Protein AF-A0A3D1QG95-F1 (afdb_monomer_lite)

Foldseek 3Di:
DDDPDPQLLVVLLVCVVVPDQEEEEEQAVLQVVLARDPVVSVVSNVVRDPHYYDYYGNDDDPVRD

Radius of gyration: 12.17 Å; chains: 1; bounding box: 28×20×32 Å

Sequence (65 aa):
KTVYSSDPGQVARDFQAAGAGYLHIVDLDGAFEGLPKNRAAIRAVAAGVEIPFQVGGGLRGIKDV

pLDDT: mean 93.58, std 4.19, range [76.88, 98.38]

Secondary structure (DSSP, 8-state):
---S-S-HHHHHHHHHHTT-S-EEEE-HHHHHHTS---HHHHHHHHTT--S-EEEESS--SGGG-

Structure (mmCIF, N/CA/C/O backbone):
data_AF-A0A3D1QG95-F1
#
_entry.id   AF-A0A3D1QG95-F1
#
loop_
_atom_site.group_PDB
_atom_site.id
_atom_site.type_symbol
_atom_site.label_atom_id
_atom_site.label_alt_id
_atom_site.label_comp_id
_atom_site.label_asym_id
_atom_site.label_entity_id
_atom_site.label_seq_id
_atom_site.pdbx_PDB_ins_code
_atom_site.Cartn_x
_atom_site.Cartn_y
_atom_site.Cartn_z
_atom_site.occupancy
_atom_site.B_iso_or_equiv
_atom_site.auth_seq_id
_atom_site.auth_comp_id
_atom_site.auth_asym_id
_atom_site.auth_atom_id
_atom_site.pdbx_PDB_model_num
ATOM 1 N N . LYS A 1 1 ? 17.384 9.594 -0.453 1.00 76.88 1 LYS A N 1
ATOM 2 C CA . LYS A 1 1 ? 16.005 9.114 -0.185 1.00 76.88 1 LYS A CA 1
ATOM 3 C C . LYS A 1 1 ? 15.783 9.200 1.315 1.00 76.88 1 LYS A C 1
ATOM 5 O O . LYS A 1 1 ? 16.606 8.661 2.042 1.00 76.88 1 LYS A O 1
ATOM 10 N N . THR A 1 2 ? 14.750 9.902 1.770 1.00 91.12 2 THR A N 1
ATOM 11 C CA . THR A 1 2 ? 14.372 9.912 3.193 1.00 91.12 2 THR A CA 1
ATOM 12 C C . THR A 1 2 ? 13.512 8.686 3.474 1.00 91.12 2 THR A C 1
ATOM 14 O O . THR A 1 2 ? 12.641 8.359 2.668 1.00 91.12 2 THR A O 1
ATOM 17 N N . VAL A 1 3 ? 13.769 7.994 4.581 1.00 92.06 3 VAL A N 1
ATOM 18 C CA . VAL A 1 3 ? 12.963 6.855 5.032 1.00 92.06 3 VAL A CA 1
ATOM 19 C C . VAL A 1 3 ? 12.139 7.316 6.226 1.00 92.06 3 VAL A C 1
ATOM 21 O O . VAL A 1 3 ? 12.705 7.678 7.251 1.00 92.06 3 VAL A O 1
ATOM 24 N N . TYR A 1 4 ? 10.815 7.331 6.073 1.00 92.12 4 TYR A N 1
ATOM 25 C CA . TYR A 1 4 ? 9.885 7.727 7.138 1.00 92.12 4 TYR A CA 1
ATOM 26 C C . TYR A 1 4 ? 9.501 6.554 8.046 1.00 92.12 4 TYR A C 1
ATOM 28 O O . TYR A 1 4 ? 9.244 6.745 9.227 1.00 92.12 4 TYR A O 1
ATOM 36 N N . SER A 1 5 ? 9.473 5.340 7.494 1.00 93.00 5 SER A N 1
ATOM 37 C CA . SER A 1 5 ? 9.232 4.094 8.221 1.00 93.00 5 SER A CA 1
ATOM 38 C C . SER A 1 5 ? 9.823 2.925 7.435 1.00 93.00 5 SER A C 1
ATOM 40 O O . SER A 1 5 ? 9.884 2.969 6.203 1.00 93.00 5 SER A O 1
ATOM 42 N N . SER A 1 6 ? 10.257 1.886 8.146 1.00 93.06 6 SER A N 1
ATOM 43 C CA . SER A 1 6 ? 10.679 0.601 7.580 1.00 93.06 6 SER A CA 1
ATOM 44 C C . SER A 1 6 ? 9.562 -0.450 7.558 1.00 93.06 6 SER A C 1
ATOM 46 O O . SER A 1 6 ? 9.756 -1.504 6.957 1.00 93.06 6 SER A O 1
ATOM 48 N N . ASP A 1 7 ? 8.402 -0.170 8.164 1.00 94.31 7 ASP A N 1
ATOM 49 C CA . ASP A 1 7 ? 7.233 -1.058 8.182 1.00 94.31 7 ASP A CA 1
ATOM 50 C C . ASP A 1 7 ? 6.011 -0.360 7.552 1.00 94.31 7 ASP A C 1
ATOM 52 O O . ASP A 1 7 ? 5.267 0.358 8.230 1.00 94.31 7 ASP A O 1
ATOM 56 N N . PRO A 1 8 ? 5.779 -0.561 6.243 1.00 93.94 8 PRO A N 1
ATOM 57 C CA . PRO A 1 8 ? 4.607 -0.032 5.550 1.00 93.94 8 PRO A CA 1
ATOM 58 C C . PRO A 1 8 ? 3.280 -0.579 6.090 1.00 93.94 8 PRO A C 1
ATOM 60 O O . PRO A 1 8 ? 2.270 0.121 6.041 1.00 93.94 8 PRO A O 1
ATOM 63 N N . GLY A 1 9 ? 3.271 -1.812 6.610 1.00 95.44 9 GLY A N 1
ATOM 64 C CA . GLY A 1 9 ? 2.079 -2.428 7.186 1.00 95.44 9 GLY A CA 1
ATOM 65 C C . GLY A 1 9 ? 1.648 -1.717 8.465 1.00 95.44 9 GLY A C 1
ATOM 66 O O . GLY A 1 9 ? 0.458 -1.468 8.651 1.00 95.44 9 GLY A O 1
ATOM 67 N N . GLN A 1 10 ? 2.607 -1.334 9.314 1.00 96.50 10 GLN A N 1
ATOM 68 C CA . GLN A 1 10 ? 2.318 -0.525 10.500 1.00 96.50 10 GLN A CA 1
ATOM 69 C C . GLN A 1 10 ? 1.772 0.851 10.127 1.00 96.50 10 GLN A C 1
ATOM 71 O O . GLN A 1 10 ? 0.735 1.247 10.644 1.00 96.50 10 GLN A O 1
ATOM 76 N N . VAL A 1 11 ? 2.394 1.531 9.164 1.00 96.69 11 VAL A N 1
ATOM 77 C CA . VAL A 1 11 ? 1.927 2.851 8.707 1.00 96.69 11 VAL A CA 1
ATOM 78 C C . VAL A 1 11 ? 0.489 2.789 8.179 1.00 96.69 11 VAL A C 1
ATOM 80 O O . VAL A 1 11 ? -0.321 3.667 8.464 1.00 96.69 11 V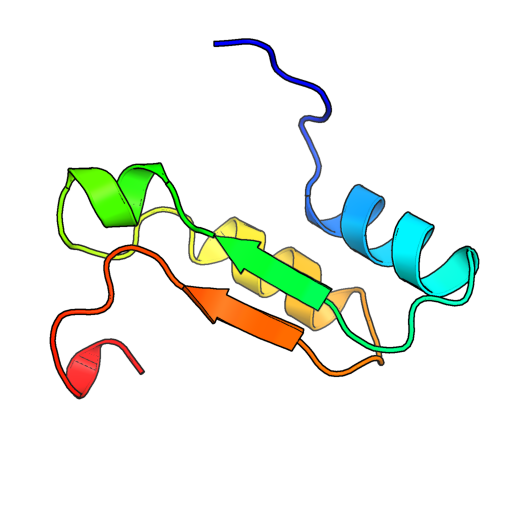AL A O 1
ATOM 83 N N . ALA A 1 12 ? 0.145 1.737 7.434 1.00 97.38 12 ALA A N 1
ATOM 84 C CA . ALA A 1 12 ? -1.212 1.540 6.935 1.00 97.38 12 ALA A CA 1
ATOM 85 C C . ALA A 1 12 ?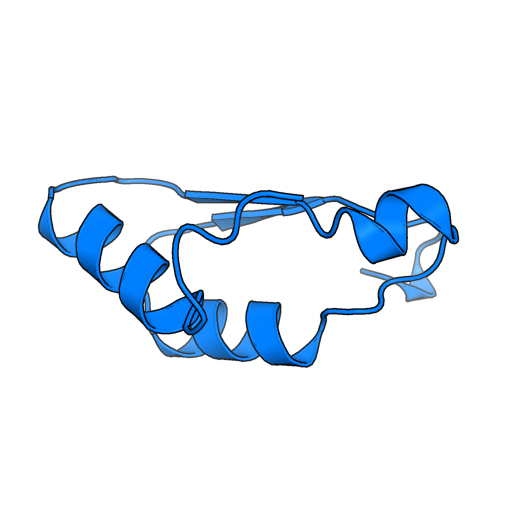 -2.235 1.340 8.070 1.00 97.38 12 ALA A C 1
ATOM 87 O O . ALA A 1 12 ? -3.321 1.922 8.024 1.00 97.38 12 ALA A O 1
ATOM 88 N N . ARG A 1 13 ? -1.872 0.575 9.111 1.00 97.62 13 ARG A N 1
ATOM 89 C CA . ARG A 1 13 ? -2.691 0.410 10.325 1.00 97.62 13 ARG A CA 1
ATOM 90 C C . ARG A 1 13 ? -2.891 1.724 11.064 1.00 97.62 13 ARG A C 1
ATOM 92 O O . ARG A 1 13 ? -4.010 2.012 11.477 1.00 97.62 13 ARG A O 1
ATOM 99 N N . ASP A 1 14 ? -1.840 2.527 11.187 1.00 97.75 14 ASP A N 1
ATOM 100 C CA . ASP A 1 14 ? -1.905 3.817 11.875 1.00 97.75 14 ASP A CA 1
ATOM 101 C C . ASP A 1 14 ? -2.859 4.780 11.153 1.00 97.75 14 ASP A C 1
ATOM 103 O O . ASP A 1 14 ? -3.672 5.445 11.796 1.00 97.75 14 ASP A O 1
ATOM 107 N N . PHE A 1 15 ? -2.841 4.803 9.814 1.00 98.00 15 PHE A N 1
ATOM 108 C CA . PHE A 1 15 ? -3.805 5.589 9.039 1.00 98.00 15 PHE A CA 1
ATOM 109 C C . PHE A 1 15 ? -5.244 5.110 9.225 1.00 98.00 15 PHE A C 1
ATOM 111 O O . PHE A 1 15 ? -6.138 5.935 9.418 1.00 98.00 15 PHE A O 1
ATOM 118 N N . GLN A 1 16 ? -5.480 3.796 9.200 1.00 98.06 16 GLN A N 1
ATOM 119 C CA . GLN A 1 16 ? -6.807 3.247 9.478 1.00 98.06 16 GLN A CA 1
ATOM 120 C C . GLN A 1 16 ? -7.280 3.622 10.889 1.00 98.06 16 GLN A C 1
ATOM 122 O O . GLN A 1 16 ? -8.411 4.071 11.058 1.00 98.06 16 GLN A O 1
ATOM 127 N N . ALA A 1 17 ? -6.416 3.482 11.899 1.00 98.19 17 ALA A N 1
ATOM 128 C CA . ALA A 1 17 ? -6.728 3.836 13.283 1.00 98.19 17 ALA A CA 1
ATOM 129 C C . ALA A 1 17 ? -7.026 5.336 13.453 1.00 98.19 17 ALA A C 1
ATOM 131 O O . ALA A 1 17 ? -7.847 5.711 14.287 1.00 98.19 17 ALA A O 1
ATOM 132 N N . ALA A 1 18 ? -6.418 6.188 12.625 1.00 98.38 18 ALA A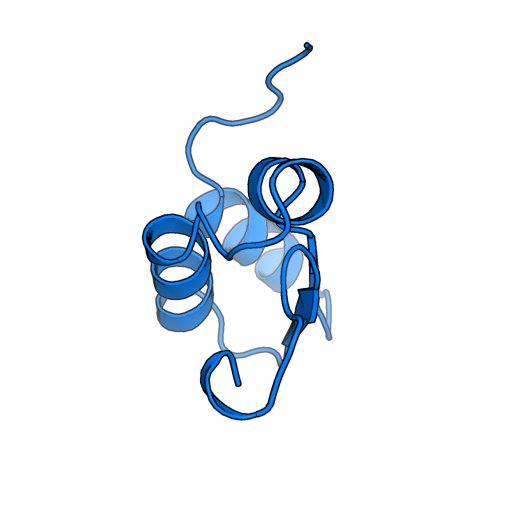 N 1
ATOM 133 C CA . ALA A 1 18 ? -6.716 7.616 12.551 1.00 98.38 18 ALA A CA 1
ATOM 134 C C . ALA A 1 18 ? -8.026 7.945 11.799 1.00 98.38 18 ALA A C 1
ATOM 136 O O . ALA A 1 18 ? -8.371 9.119 11.660 1.00 98.38 18 ALA A O 1
ATOM 137 N N . GLY A 1 19 ? -8.763 6.938 11.318 1.00 98.25 19 GLY A N 1
ATOM 138 C CA . GLY A 1 19 ? -10.058 7.100 10.657 1.00 98.25 19 GLY A CA 1
ATOM 139 C C . GLY A 1 19 ? -9.993 7.218 9.134 1.00 98.25 19 GLY A C 1
ATOM 140 O O . GLY A 1 19 ? -10.976 7.632 8.517 1.00 98.25 19 GLY A O 1
ATOM 141 N N . ALA A 1 20 ? -8.867 6.871 8.500 1.00 98.12 20 ALA A N 1
ATOM 142 C CA . ALA A 1 20 ? -8.815 6.795 7.042 1.00 98.12 20 ALA A CA 1
ATOM 143 C C . ALA A 1 20 ? -9.789 5.721 6.531 1.00 98.12 20 ALA A C 1
ATOM 145 O O . ALA A 1 20 ? -9.765 4.590 7.001 1.00 98.12 20 ALA A O 1
ATOM 146 N N . GLY A 1 21 ? -10.625 6.061 5.547 1.00 98.12 21 GLY A N 1
ATOM 147 C CA . GLY A 1 21 ? -11.556 5.114 4.913 1.00 98.12 21 GLY A CA 1
ATOM 148 C C . GLY A 1 21 ? -11.014 4.436 3.650 1.00 98.12 21 GLY A C 1
ATOM 149 O O . GLY A 1 21 ? -11.672 3.555 3.102 1.00 98.12 21 GLY A O 1
ATOM 150 N N . TYR A 1 22 ? -9.853 4.869 3.153 1.00 98.19 22 TYR A N 1
ATOM 151 C CA . TYR A 1 22 ? -9.237 4.350 1.932 1.00 98.19 22 TYR A CA 1
ATOM 152 C C . TYR A 1 22 ? -7.727 4.618 1.939 1.00 98.19 22 TYR A C 1
ATOM 154 O O . TYR A 1 22 ? -7.304 5.679 2.402 1.00 98.19 22 TYR A O 1
ATOM 162 N N . LEU A 1 23 ? -6.917 3.710 1.381 1.00 98.00 23 LEU A N 1
ATOM 163 C CA . LEU A 1 23 ? -5.471 3.920 1.201 1.00 98.00 23 LEU A CA 1
ATOM 164 C C . LEU A 1 23 ? -5.058 3.93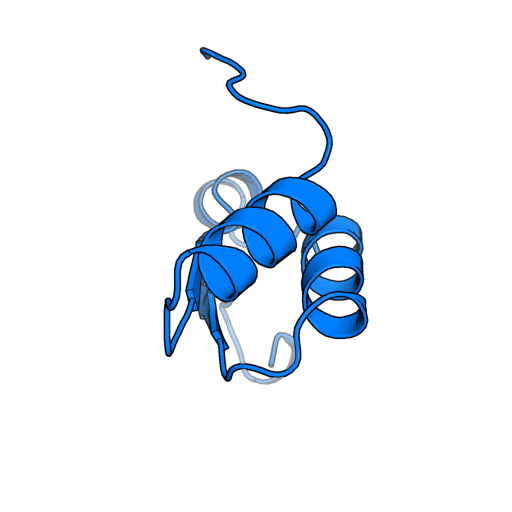6 -0.276 1.00 98.00 23 LEU A C 1
ATOM 166 O O . LEU A 1 23 ? -5.571 3.178 -1.096 1.00 98.00 23 LEU A O 1
ATOM 170 N N . HIS A 1 24 ? -4.072 4.766 -0.611 1.00 97.44 24 HIS A N 1
ATOM 171 C CA . HIS A 1 24 ? -3.418 4.768 -1.920 1.00 97.44 24 HIS A CA 1
ATOM 172 C C . HIS A 1 24 ? -1.930 4.449 -1.750 1.00 97.44 24 HIS A C 1
ATOM 174 O O . HIS A 1 24 ? -1.214 5.160 -1.047 1.00 97.44 24 HIS A O 1
ATOM 180 N N . ILE A 1 25 ? -1.473 3.365 -2.378 1.00 95.81 25 ILE A N 1
ATOM 181 C CA . ILE A 1 25 ? -0.124 2.813 -2.228 1.00 95.81 25 ILE A CA 1
ATOM 182 C C . ILE A 1 25 ? 0.582 2.858 -3.582 1.00 95.81 25 ILE A C 1
ATOM 184 O O . ILE A 1 25 ? 0.035 2.404 -4.586 1.00 95.81 25 ILE A O 1
ATOM 188 N N . VAL A 1 26 ? 1.820 3.357 -3.607 1.00 95.56 26 VAL A N 1
ATOM 189 C CA . VAL A 1 26 ? 2.641 3.431 -4.824 1.00 95.56 26 VAL A CA 1
ATOM 190 C C . VAL A 1 26 ? 3.947 2.659 -4.632 1.00 95.56 26 VAL A C 1
ATOM 192 O O . VAL A 1 26 ? 4.775 3.023 -3.798 1.00 95.56 26 VAL A O 1
ATOM 195 N N . ASP A 1 27 ? 4.159 1.616 -5.437 1.00 94.50 27 ASP A N 1
ATOM 196 C CA . ASP A 1 27 ? 5.451 0.945 -5.594 1.00 94.50 27 ASP A CA 1
ATOM 197 C C . ASP A 1 27 ? 6.363 1.792 -6.495 1.00 94.50 27 ASP A C 1
ATOM 199 O O . ASP A 1 27 ? 6.336 1.683 -7.722 1.00 94.50 27 ASP A O 1
ATOM 203 N N . LEU A 1 28 ? 7.154 2.678 -5.885 1.00 93.31 28 LEU A N 1
ATOM 204 C CA . LEU A 1 28 ? 8.050 3.583 -6.614 1.00 93.31 28 LEU A CA 1
ATOM 205 C C . LEU A 1 28 ? 9.174 2.846 -7.349 1.00 93.31 28 LEU A C 1
ATOM 207 O O . LEU A 1 28 ? 9.519 3.233 -8.466 1.00 93.31 28 LEU A O 1
ATOM 211 N N . ASP A 1 29 ? 9.721 1.784 -6.754 1.00 91.12 29 ASP A N 1
ATOM 212 C CA . ASP A 1 29 ? 10.777 0.997 -7.396 1.00 91.12 29 ASP A CA 1
ATOM 213 C C . ASP A 1 29 ? 10.192 0.271 -8.613 1.00 91.12 29 ASP A C 1
ATOM 215 O O . ASP A 1 29 ? 10.767 0.301 -9.701 1.00 91.12 29 ASP A O 1
ATOM 219 N N . GLY A 1 30 ? 8.982 -0.280 -8.474 1.00 89.31 30 GLY A N 1
ATOM 220 C CA . GLY A 1 30 ? 8.283 -0.878 -9.601 1.00 89.31 30 GLY A CA 1
ATOM 221 C C . GLY A 1 30 ? 7.870 0.130 -10.670 1.00 89.31 30 GLY A C 1
ATOM 222 O O . GLY A 1 30 ? 7.953 -0.169 -11.861 1.00 89.31 30 GLY A O 1
ATOM 223 N N . ALA A 1 31 ? 7.485 1.351 -10.290 1.00 90.00 31 ALA A N 1
ATOM 224 C CA . ALA A 1 31 ? 7.211 2.428 -11.239 1.00 90.00 31 ALA A CA 1
ATOM 225 C C . ALA A 1 31 ? 8.445 2.765 -12.090 1.00 90.00 31 ALA A C 1
ATOM 227 O O . ALA A 1 31 ? 8.314 2.957 -13.301 1.00 90.00 31 ALA A O 1
ATOM 228 N N . PHE A 1 32 ? 9.626 2.788 -11.468 1.00 90.12 32 PHE A N 1
ATOM 229 C CA . PHE A 1 32 ? 10.890 3.085 -12.134 1.00 90.12 32 PHE A CA 1
ATOM 230 C C . PHE A 1 32 ? 11.377 1.928 -13.020 1.00 90.12 32 PHE A C 1
ATOM 232 O O . PHE A 1 32 ? 11.731 2.145 -14.176 1.00 90.12 32 PHE A O 1
ATOM 239 N N . GLU A 1 33 ? 11.347 0.693 -12.514 1.00 88.19 33 GLU A N 1
ATOM 240 C CA . GLU A 1 33 ? 11.830 -0.495 -13.235 1.00 88.19 33 GLU A CA 1
ATOM 241 C C . GLU A 1 33 ? 10.801 -1.084 -14.218 1.00 88.19 33 GLU A C 1
ATOM 243 O O . GLU A 1 33 ? 11.133 -1.923 -15.052 1.00 88.19 33 GLU A O 1
ATOM 248 N N . GLY A 1 34 ? 9.540 -0.653 -14.138 1.00 86.88 34 GLY A N 1
ATOM 249 C CA . GLY A 1 34 ? 8.453 -1.135 -14.989 1.00 86.88 34 GLY A CA 1
ATOM 250 C C . GLY A 1 34 ? 7.938 -2.536 -14.645 1.00 86.88 34 GLY A C 1
ATOM 251 O O . GLY A 1 34 ? 7.268 -3.136 -15.479 1.00 86.88 34 GLY A O 1
ATOM 252 N N . LEU A 1 35 ? 8.237 -3.052 -13.452 1.00 86.75 35 LEU A N 1
ATOM 253 C CA . LEU A 1 35 ? 7.794 -4.357 -12.949 1.00 86.75 35 LEU A CA 1
ATOM 254 C C . LEU A 1 35 ? 7.541 -4.248 -11.440 1.00 86.75 35 LEU A C 1
ATOM 256 O O . LEU A 1 35 ? 8.347 -3.609 -10.777 1.00 86.75 35 LEU A O 1
ATOM 260 N N . PRO A 1 36 ? 6.513 -4.874 -10.844 1.00 87.06 36 PRO A N 1
ATOM 261 C CA . PRO A 1 36 ? 6.269 -4.749 -9.402 1.00 87.06 36 PRO A CA 1
ATOM 262 C C . PRO A 1 36 ? 7.406 -5.366 -8.568 1.00 87.06 36 PRO A C 1
ATOM 264 O O . PRO A 1 36 ? 7.709 -6.552 -8.719 1.00 87.06 36 PRO A O 1
ATOM 267 N N . LYS A 1 37 ? 8.004 -4.594 -7.652 1.00 91.88 37 LYS A N 1
ATOM 268 C CA . LYS A 1 37 ? 9.163 -5.003 -6.82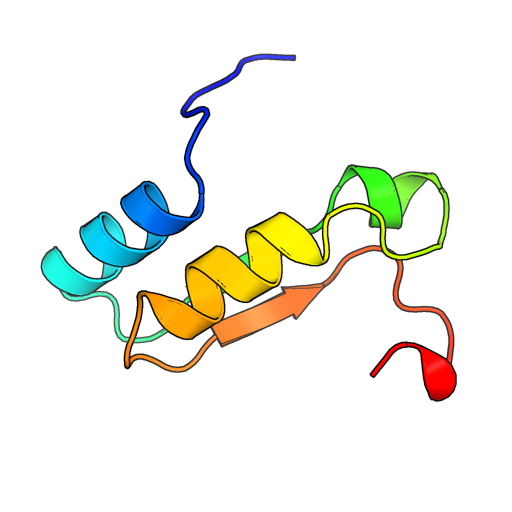8 1.00 91.88 37 LYS A CA 1
ATOM 269 C C . LYS A 1 37 ? 8.806 -5.174 -5.355 1.00 91.88 37 LYS A C 1
ATOM 271 O O . LYS A 1 37 ? 9.372 -6.032 -4.683 1.00 91.88 37 LYS A O 1
ATOM 276 N N . ASN A 1 38 ? 7.810 -4.441 -4.866 1.00 93.00 38 ASN A N 1
ATOM 277 C CA . ASN A 1 38 ? 7.470 -4.379 -3.444 1.00 93.00 38 ASN A CA 1
ATOM 278 C C . ASN A 1 38 ? 6.207 -5.181 -3.078 1.00 93.00 38 ASN A C 1
ATOM 280 O O . ASN A 1 38 ? 5.502 -4.867 -2.117 1.00 93.00 38 ASN A O 1
ATOM 284 N N . ARG A 1 39 ? 5.930 -6.281 -3.799 1.00 91.81 39 ARG A N 1
ATOM 285 C CA . ARG A 1 39 ? 4.744 -7.136 -3.567 1.00 91.81 39 ARG A CA 1
ATOM 286 C C . ARG A 1 39 ? 4.643 -7.666 -2.131 1.00 91.81 39 ARG A C 1
ATOM 288 O O . ARG A 1 39 ? 3.537 -7.834 -1.629 1.00 91.81 39 ARG A O 1
ATOM 295 N N . ALA A 1 40 ? 5.767 -7.946 -1.467 1.00 92.81 40 ALA A N 1
ATOM 296 C CA . ALA A 1 40 ? 5.766 -8.400 -0.074 1.00 92.81 40 ALA A CA 1
ATOM 297 C C . ALA A 1 40 ? 5.264 -7.313 0.890 1.00 92.81 40 ALA A C 1
ATOM 299 O O . ALA A 1 40 ? 4.432 -7.602 1.745 1.00 92.81 40 ALA A O 1
ATOM 300 N N . ALA A 1 41 ? 5.698 -6.064 0.700 1.00 93.69 41 ALA A N 1
ATOM 301 C CA . ALA A 1 41 ? 5.225 -4.930 1.488 1.00 93.69 41 ALA A CA 1
ATOM 302 C C . ALA A 1 41 ? 3.732 -4.660 1.250 1.00 93.69 41 ALA A C 1
ATOM 304 O O . ALA A 1 41 ? 2.977 -4.493 2.202 1.00 93.69 41 ALA A O 1
ATOM 305 N N . ILE A 1 42 ? 3.286 -4.708 -0.010 1.00 94.81 42 ILE A N 1
ATOM 306 C CA . ILE A 1 42 ? 1.866 -4.561 -0.364 1.00 94.81 42 ILE A CA 1
ATOM 307 C C . ILE A 1 42 ? 1.019 -5.657 0.304 1.00 94.81 42 ILE A C 1
ATOM 309 O O . ILE A 1 42 ? -0.038 -5.363 0.854 1.00 94.81 42 ILE A O 1
ATOM 313 N N . ARG A 1 43 ? 1.494 -6.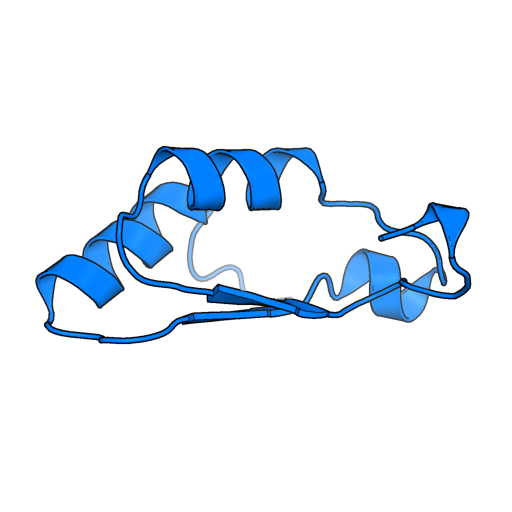911 0.327 1.00 94.56 43 ARG A N 1
ATOM 314 C CA . ARG A 1 43 ? 0.818 -8.006 1.045 1.00 94.56 43 ARG A CA 1
ATOM 315 C C . ARG A 1 43 ? 0.745 -7.773 2.553 1.00 94.56 43 ARG A C 1
ATOM 317 O O . ARG A 1 43 ? -0.276 -8.090 3.149 1.00 94.56 43 ARG A O 1
ATOM 324 N N . ALA A 1 44 ? 1.794 -7.222 3.163 1.00 94.44 44 ALA A N 1
ATOM 325 C CA . ALA A 1 44 ? 1.786 -6.893 4.587 1.00 94.44 44 ALA A CA 1
ATOM 326 C C . ALA A 1 44 ? 0.753 -5.804 4.920 1.00 94.44 44 ALA A C 1
ATOM 328 O O . ALA A 1 44 ? 0.091 -5.891 5.951 1.00 94.44 44 ALA A O 1
ATOM 329 N N . VAL A 1 45 ? 0.572 -4.821 4.030 1.00 96.06 45 VAL A N 1
ATOM 330 C CA . VAL A 1 45 ? -0.516 -3.841 4.149 1.00 96.06 45 VAL A CA 1
ATOM 331 C C . VAL A 1 45 ? -1.870 -4.530 4.009 1.00 96.06 45 VAL A C 1
ATOM 333 O O . VAL A 1 45 ? -2.702 -4.389 4.895 1.00 96.06 45 VAL A O 1
ATOM 336 N N . ALA A 1 46 ? -2.061 -5.336 2.961 1.00 96.00 46 ALA A N 1
ATOM 337 C CA . ALA A 1 46 ? -3.318 -6.041 2.702 1.00 96.00 46 ALA A CA 1
ATOM 338 C C . ALA A 1 46 ? -3.757 -6.961 3.854 1.00 96.00 46 ALA A C 1
ATOM 340 O O . ALA A 1 46 ? -4.946 -7.112 4.097 1.00 96.00 46 ALA A O 1
ATOM 341 N N . ALA A 1 47 ? -2.806 -7.572 4.565 1.00 95.56 47 ALA A N 1
ATOM 342 C CA . ALA A 1 47 ? -3.082 -8.405 5.735 1.00 95.56 47 ALA A CA 1
ATOM 343 C C . ALA A 1 47 ? -3.321 -7.600 7.026 1.00 95.56 47 ALA A C 1
ATOM 345 O O . ALA A 1 47 ? -3.737 -8.170 8.031 1.00 95.56 47 ALA A O 1
ATOM 346 N N . GLY A 1 48 ? -2.991 -6.306 7.032 1.00 94.50 48 GLY A N 1
ATOM 347 C CA . GLY A 1 48 ? -2.994 -5.464 8.224 1.00 94.50 48 GLY A CA 1
ATOM 348 C C . GLY A 1 48 ? -4.158 -4.482 8.318 1.00 94.50 48 GLY A C 1
ATOM 349 O O . GLY A 1 48 ? -4.342 -3.911 9.387 1.00 94.50 48 GLY A O 1
ATOM 350 N N . VAL A 1 49 ? -4.912 -4.259 7.241 1.00 97.19 49 VAL A N 1
ATOM 351 C CA . VAL A 1 49 ? -6.000 -3.271 7.193 1.00 97.19 49 VAL A CA 1
ATOM 352 C C . VAL A 1 49 ? -7.292 -3.901 6.684 1.00 97.19 49 VAL A C 1
ATOM 354 O O . VAL A 1 49 ? -7.269 -4.833 5.888 1.00 97.19 49 VAL A O 1
ATOM 357 N N . GLU A 1 50 ? -8.420 -3.370 7.141 1.00 97.56 50 GLU A N 1
ATOM 358 C CA . GLU A 1 50 ? -9.768 -3.757 6.711 1.00 97.56 50 GLU A CA 1
ATOM 359 C C . GLU A 1 50 ? -10.345 -2.773 5.687 1.00 97.56 50 GLU A C 1
ATOM 361 O O . GLU A 1 50 ? -11.253 -3.113 4.928 1.00 97.56 50 GLU A O 1
ATOM 366 N N . ILE A 1 51 ? -9.816 -1.547 5.645 1.00 97.94 51 ILE A N 1
ATOM 367 C CA . ILE A 1 51 ? -10.241 -0.536 4.680 1.00 97.94 51 ILE A CA 1
ATOM 368 C C . ILE A 1 51 ? -9.751 -0.867 3.265 1.00 97.94 51 ILE A C 1
ATOM 370 O O . ILE A 1 51 ? -8.654 -1.408 3.085 1.00 97.94 51 ILE A O 1
ATOM 374 N N . PRO A 1 52 ? -10.533 -0.515 2.231 1.00 97.88 52 PRO A N 1
ATOM 375 C CA . PRO A 1 52 ? -10.120 -0.707 0.850 1.00 97.88 52 PRO A CA 1
ATOM 376 C C . PRO A 1 52 ? -8.868 0.112 0.515 1.00 97.88 52 PRO A C 1
ATOM 378 O O . PRO A 1 52 ? -8.628 1.197 1.053 1.00 97.88 52 PRO A O 1
ATOM 381 N N . PHE A 1 53 ? -8.073 -0.397 -0.423 1.00 97.50 53 PHE A N 1
ATOM 382 C CA . PHE A 1 53 ? -6.874 0.287 -0.887 1.00 97.50 53 PHE A CA 1
ATOM 383 C C . PHE A 1 53 ? -6.628 0.083 -2.381 1.00 97.50 53 PHE A C 1
ATOM 385 O O . PHE A 1 53 ? -7.043 -0.911 -2.977 1.00 97.50 53 PHE A O 1
ATOM 392 N N . GLN A 1 54 ? -5.905 1.030 -2.972 1.00 96.81 54 GLN A N 1
ATOM 393 C CA . GLN A 1 54 ? -5.403 0.965 -4.339 1.00 96.81 54 GLN A CA 1
ATOM 394 C C . GLN A 1 54 ? -3.887 0.789 -4.336 1.00 96.81 54 GLN A C 1
ATOM 396 O O . GLN A 1 54 ? -3.183 1.385 -3.521 1.00 96.81 54 GLN A O 1
ATOM 401 N N . VAL A 1 55 ? -3.389 0.016 -5.299 1.00 95.38 55 VAL A N 1
ATOM 402 C CA . VAL A 1 55 ? -1.959 -0.163 -5.549 1.00 95.38 55 VAL A CA 1
ATOM 403 C C . VAL A 1 55 ? -1.632 0.316 -6.957 1.00 95.38 55 VAL A C 1
ATOM 405 O O . VAL A 1 55 ? -2.269 -0.098 -7.923 1.00 95.38 55 VAL A O 1
ATOM 408 N N . GLY A 1 56 ? -0.624 1.172 -7.069 1.00 93.69 56 GLY A N 1
ATOM 409 C CA . GLY A 1 56 ? 0.001 1.565 -8.326 1.00 93.69 56 GLY A CA 1
ATOM 410 C C . GLY A 1 56 ? 1.509 1.327 -8.297 1.00 93.69 56 GLY A C 1
ATOM 411 O O . GLY A 1 56 ? 2.085 1.051 -7.249 1.00 93.69 56 GLY A O 1
ATOM 412 N N . GLY A 1 57 ? 2.153 1.473 -9.455 1.00 91.81 57 GLY A N 1
ATOM 413 C CA . GLY A 1 57 ? 3.605 1.344 -9.606 1.00 91.81 57 GLY A CA 1
ATOM 414 C C . GLY A 1 57 ? 4.030 0.031 -10.265 1.00 91.81 57 GLY A C 1
ATOM 415 O O . GLY A 1 57 ? 3.871 -1.051 -9.712 1.00 91.81 57 GLY A O 1
ATOM 416 N N . GLY A 1 58 ? 4.564 0.129 -11.484 1.00 87.38 58 GLY A N 1
ATOM 417 C CA . GLY A 1 58 ? 5.145 -1.011 -12.202 1.00 87.38 58 GLY A CA 1
ATOM 418 C C . GLY A 1 58 ? 4.163 -1.998 -12.828 1.00 87.38 58 GLY A C 1
ATOM 419 O O . GLY A 1 58 ? 4.605 -2.973 -13.420 1.00 87.38 58 GLY A O 1
ATOM 420 N N . LEU A 1 59 ? 2.854 -1.750 -12.747 1.00 90.56 59 LEU A N 1
ATOM 421 C CA . LEU A 1 59 ? 1.831 -2.535 -13.444 1.00 90.56 59 LEU A CA 1
ATOM 422 C C . LEU A 1 59 ? 1.855 -2.176 -14.945 1.00 90.56 59 LEU A C 1
ATOM 424 O O . LEU A 1 59 ? 1.595 -1.025 -15.301 1.00 90.56 59 LEU A O 1
ATOM 428 N N . ARG A 1 60 ? 2.202 -3.123 -15.829 1.00 91.44 60 ARG A N 1
ATOM 429 C CA . ARG A 1 60 ? 2.347 -2.898 -17.287 1.00 91.44 60 ARG A CA 1
ATOM 430 C C . ARG A 1 60 ? 1.440 -3.785 -18.139 1.00 91.44 60 ARG A C 1
ATOM 432 O O . ARG A 1 60 ? 1.270 -3.504 -19.323 1.00 91.44 60 ARG A O 1
ATOM 439 N N . GLY A 1 61 ? 0.858 -4.837 -17.574 1.00 90.50 61 GLY A N 1
ATOM 440 C CA . GLY A 1 61 ? -0.089 -5.693 -18.282 1.00 90.50 61 GLY A CA 1
ATOM 441 C C . GLY A 1 61 ? -0.991 -6.489 -17.348 1.00 90.50 61 GLY A C 1
ATOM 442 O O . GLY A 1 61 ? -0.839 -6.456 -16.132 1.00 90.50 61 GLY A O 1
ATOM 443 N N . ILE A 1 62 ? -1.921 -7.246 -17.937 1.00 90.75 62 ILE A N 1
ATOM 444 C CA . ILE A 1 62 ? -2.942 -8.000 -17.189 1.00 90.75 62 ILE A CA 1
ATOM 445 C C . ILE A 1 62 ? -2.345 -8.996 -16.188 1.00 90.75 62 ILE A C 1
ATOM 447 O O . ILE A 1 62 ? -2.902 -9.199 -15.123 1.00 90.75 62 ILE A O 1
ATOM 451 N N . LYS A 1 63 ? -1.176 -9.567 -16.499 1.00 89.38 63 LYS A N 1
ATOM 452 C CA . LYS A 1 63 ? -0.456 -10.502 -15.620 1.00 89.38 63 LYS A CA 1
ATOM 453 C C . LYS A 1 63 ? -0.002 -9.885 -14.292 1.00 89.38 63 LYS A C 1
ATOM 455 O O . LYS A 1 63 ? 0.418 -10.617 -13.400 1.00 89.38 63 LYS A O 1
ATOM 460 N N . ASP A 1 64 ? 0.020 -8.557 -14.201 1.00 86.56 64 ASP A N 1
ATOM 461 C CA . ASP A 1 64 ? 0.494 -7.862 -13.011 1.00 86.56 64 ASP A CA 1
ATOM 462 C C . ASP A 1 64 ? -0.620 -7.641 -11.977 1.00 86.56 64 ASP A C 1
ATOM 464 O O . ASP A 1 64 ? -0.281 -7.433 -10.805 1.00 86.56 64 ASP A O 1
ATOM 468 N N . VAL A 1 65 ? -1.888 -7.716 -12.414 1.00 83.81 65 VAL A N 1
ATOM 469 C CA . VAL A 1 65 ? -3.122 -7.460 -11.649 1.00 83.81 65 VAL A CA 1
ATOM 470 C C . VAL A 1 65 ? -3.686 -8.751 -11.068 1.00 83.81 65 VAL A C 1
ATOM 472 O O . VAL A 1 65 ? -3.762 -9.753 -11.810 1.00 83.81 65 VAL A O 1
#